Protein AF-A0A1J8RDJ1-F1 (afdb_monomer_lite)

Organism: NCBI:txid180088

Foldseek 3Di:
DDDPPPPDQPWDFPDWDDDVVCVVPNIWTKIWGADPPPRKIKIWIDGPDPVVNPPQQRIKIFIAHDPPVWKGWGKMWGPRCPDPVDDIDMDIDIDTDDDDDD

pLDDT: mean 73.64, std 16.72, range [37.12, 95.88]

Sequence (102 aa):
MPNNDAYQPRAVVLNDTDFKHGQAWNHHRYYGRVREWDGLVALVRIPLQSNLMTQGPAMWVFSGYVVGGQNFVGTWGSLGAHDPSIPTLESAFATTRREEGH

Secondary structure (DSSP, 8-state):
-----------EEEEEPPHHHHHHH--EEEEEEE-TTT--EEEEEEESSHHHHTSTTS-EEEEEEEETTTEEEEEEEES---STTSPPPEEEEEEEPPP---

Structure (mmCIF, N/CA/C/O backbone):
data_AF-A0A1J8RDJ1-F1
#
_entry.id   AF-A0A1J8RDJ1-F1
#
loop_
_atom_site.group_PDB
_atom_site.id
_atom_site.type_symbol
_atom_site.label_atom_id
_atom_site.label_alt_id
_atom_site.label_comp_id
_atom_site.label_asym_id
_atom_site.label_entity_id
_atom_site.label_seq_id
_atom_site.pdbx_PDB_ins_code
_atom_site.Cartn_x
_atom_site.Cartn_y
_atom_site.Cartn_z
_atom_site.occupancy
_atom_site.B_iso_or_equiv
_atom_site.auth_seq_id
_atom_site.auth_comp_id
_atom_site.auth_asym_id
_atom_site.auth_atom_id
_atom_site.pdbx_PDB_model_num
ATOM 1 N N . MET A 1 1 ? -26.337 6.703 -27.948 1.00 38.44 1 MET A N 1
ATOM 2 C CA . MET A 1 1 ? -24.945 6.305 -27.642 1.00 38.44 1 MET A CA 1
ATOM 3 C C . MET A 1 1 ? -24.761 6.488 -26.142 1.00 38.44 1 MET A C 1
ATOM 5 O O . MET A 1 1 ? -25.141 7.561 -25.686 1.00 38.44 1 MET A O 1
ATOM 9 N N . PRO A 1 2 ? -24.334 5.488 -25.351 1.00 40.91 2 PRO A N 1
ATOM 10 C CA . PRO A 1 2 ? -24.199 5.688 -23.913 1.00 40.91 2 PRO A CA 1
ATOM 11 C C . PRO A 1 2 ? -22.949 6.527 -23.617 1.00 40.91 2 PRO A C 1
ATOM 13 O O . PRO A 1 2 ? -21.919 6.383 -24.276 1.00 40.91 2 PRO A O 1
ATOM 16 N N . ASN A 1 3 ? -23.103 7.441 -22.662 1.00 40.41 3 ASN A N 1
ATOM 17 C CA . ASN A 1 3 ? -22.133 8.449 -22.258 1.00 40.41 3 ASN A CA 1
ATOM 18 C C . ASN A 1 3 ? -20.927 7.778 -21.585 1.00 40.41 3 ASN A C 1
ATOM 20 O O . ASN A 1 3 ? -21.096 6.993 -20.653 1.00 40.41 3 ASN A O 1
ATOM 24 N N . ASN A 1 4 ? -19.720 8.073 -22.064 1.00 44.91 4 ASN A N 1
ATOM 25 C CA . ASN A 1 4 ? -18.471 7.541 -21.522 1.00 44.91 4 ASN A CA 1
ATOM 26 C C . ASN A 1 4 ? -18.003 8.393 -20.332 1.00 44.91 4 ASN A C 1
ATOM 28 O O . ASN A 1 4 ? -16.891 8.921 -20.334 1.00 44.91 4 ASN A O 1
ATOM 32 N N . ASP A 1 5 ? -18.860 8.528 -19.319 1.00 44.28 5 ASP A N 1
ATOM 33 C CA . ASP A 1 5 ? -18.466 9.031 -18.003 1.00 44.28 5 ASP A CA 1
ATOM 34 C C . ASP A 1 5 ? -17.697 7.909 -17.300 1.00 44.28 5 ASP A C 1
ATOM 36 O O . ASP A 1 5 ? -18.175 7.252 -16.374 1.00 44.28 5 ASP A O 1
ATOM 40 N N . ALA A 1 6 ? -16.500 7.622 -17.817 1.00 44.78 6 ALA A N 1
ATOM 41 C CA . ALA A 1 6 ? -15.559 6.721 -17.189 1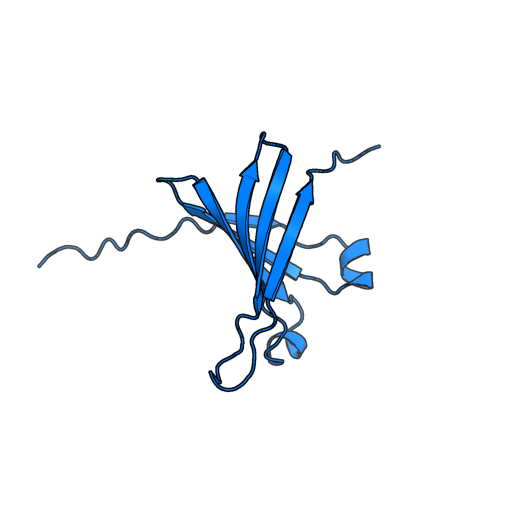.00 44.78 6 ALA A CA 1
ATOM 42 C C . ALA A 1 6 ? -15.292 7.260 -15.782 1.00 44.78 6 ALA A C 1
ATOM 44 O O . ALA A 1 6 ? -14.709 8.332 -15.614 1.00 44.78 6 ALA A O 1
ATOM 45 N N . TYR A 1 7 ? -15.768 6.524 -14.779 1.00 48.31 7 TYR A N 1
ATOM 46 C CA . TYR A 1 7 ? -15.500 6.762 -13.371 1.00 48.31 7 TYR A CA 1
ATOM 47 C C . TYR A 1 7 ? -13.987 6.925 -13.195 1.00 48.31 7 TYR A C 1
ATOM 49 O O . TYR A 1 7 ? -13.242 5.945 -13.228 1.00 48.31 7 TYR A O 1
ATOM 57 N N . GLN A 1 8 ? -13.521 8.170 -13.070 1.00 46.25 8 GLN A N 1
ATOM 58 C CA . GLN A 1 8 ? -12.117 8.458 -12.823 1.00 46.25 8 GLN A CA 1
ATOM 59 C C . GLN A 1 8 ? -11.796 7.908 -11.433 1.00 46.25 8 GLN A C 1
ATOM 61 O O . GLN A 1 8 ? -12.394 8.361 -10.450 1.00 46.25 8 GLN A O 1
ATOM 66 N N . PRO A 1 9 ? -10.887 6.927 -11.304 1.00 50.09 9 PRO A N 1
ATOM 67 C CA . PRO A 1 9 ? -10.384 6.536 -10.002 1.00 50.09 9 PRO A CA 1
ATOM 68 C C . PRO A 1 9 ? -9.864 7.794 -9.311 1.00 50.09 9 PRO A C 1
ATOM 70 O O . PRO A 1 9 ? -8.961 8.441 -9.837 1.00 50.09 9 PRO A O 1
ATOM 73 N N . ARG A 1 10 ? -10.426 8.168 -8.158 1.00 54.69 10 ARG A N 1
ATOM 74 C CA . ARG A 1 10 ? -9.874 9.249 -7.334 1.00 54.69 10 ARG A CA 1
ATOM 75 C C . ARG A 1 10 ? -8.504 8.802 -6.818 1.00 54.69 10 ARG A C 1
ATOM 77 O O . ARG A 1 10 ? -8.405 8.219 -5.742 1.00 54.69 10 ARG A O 1
ATOM 84 N N . ALA A 1 11 ? -7.466 8.990 -7.626 1.00 53.66 11 ALA A N 1
ATOM 85 C CA . ALA A 1 11 ? -6.089 8.810 -7.211 1.00 53.66 11 ALA A CA 1
ATOM 86 C C . ALA A 1 11 ? -5.779 9.914 -6.197 1.00 53.66 11 ALA A C 1
ATOM 88 O O . ALA A 1 11 ? -5.801 11.100 -6.523 1.00 53.66 11 ALA A O 1
ATOM 89 N N . VAL A 1 12 ? -5.548 9.520 -4.952 1.00 61.16 12 VAL A N 1
ATOM 90 C CA . VAL A 1 12 ? -5.102 10.414 -3.890 1.00 61.16 12 VAL A CA 1
ATOM 91 C C . VAL A 1 12 ? -3.578 10.437 -3.951 1.00 61.16 12 VAL A C 1
ATOM 93 O O . VAL A 1 12 ? -2.935 9.388 -3.904 1.00 61.16 12 VAL A O 1
ATOM 96 N N . VAL A 1 13 ? -2.981 11.621 -4.081 1.00 57.25 13 VAL A N 1
ATOM 97 C CA . VAL A 1 13 ? -1.539 11.782 -3.845 1.00 57.25 13 VAL A CA 1
ATOM 98 C C . VAL A 1 13 ? -1.343 11.707 -2.337 1.00 57.25 13 VAL A C 1
ATOM 100 O O . VAL A 1 13 ? -1.893 12.543 -1.625 1.00 57.25 13 VAL A O 1
ATOM 103 N N . LEU A 1 14 ? -0.636 10.682 -1.847 1.00 65.81 14 LEU A N 1
ATOM 104 C CA . LEU A 1 14 ? -0.532 10.465 -0.402 1.00 65.81 14 LEU A CA 1
ATOM 105 C C . LEU A 1 14 ? 0.580 11.285 0.249 1.00 65.81 14 LEU A C 1
ATOM 107 O O . LEU A 1 14 ? 0.331 11.780 1.339 1.00 65.81 14 LEU A O 1
ATOM 111 N N . ASN A 1 15 ? 1.767 11.393 -0.367 1.00 61.91 15 ASN A N 1
ATOM 112 C CA . ASN A 1 15 ? 2.868 12.300 0.010 1.00 61.91 15 ASN A CA 1
ATOM 113 C C . ASN A 1 15 ? 4.156 11.989 -0.780 1.00 61.91 15 ASN A C 1
ATOM 115 O O . ASN A 1 15 ? 4.276 10.938 -1.425 1.00 61.91 15 ASN A O 1
ATOM 119 N N . ASP A 1 16 ? 5.128 12.899 -0.672 1.00 72.31 16 ASP A N 1
ATOM 120 C CA . ASP A 1 16 ? 6.523 12.693 -1.069 1.00 72.31 16 ASP A CA 1
ATOM 121 C C . ASP A 1 16 ? 7.368 12.238 0.131 1.00 72.31 16 ASP A C 1
ATOM 123 O O . ASP A 1 16 ? 7.069 12.554 1.281 1.00 72.31 16 ASP A O 1
ATOM 127 N N . THR A 1 17 ? 8.437 11.487 -0.139 1.00 68.44 17 THR A N 1
ATOM 128 C CA . THR A 1 17 ? 9.418 11.103 0.892 1.00 68.44 17 THR A CA 1
ATOM 129 C C . THR A 1 17 ? 10.160 12.350 1.389 1.00 68.44 17 THR A C 1
ATOM 131 O O . THR A 1 17 ? 10.658 13.125 0.568 1.00 68.44 17 THR A O 1
ATOM 134 N N . ASP A 1 18 ? 10.274 12.537 2.708 1.00 70.62 18 ASP A N 1
ATOM 135 C CA . ASP A 1 18 ? 10.994 13.666 3.309 1.00 70.62 18 ASP A CA 1
ATOM 136 C C . ASP A 1 18 ? 12.497 13.637 2.988 1.00 70.62 18 ASP A C 1
ATOM 138 O O . ASP A 1 18 ? 13.064 12.635 2.547 1.00 70.62 18 ASP A O 1
ATOM 142 N N . PHE A 1 19 ? 13.172 14.758 3.237 1.00 67.56 19 PHE A N 1
ATOM 143 C CA . PHE A 1 19 ? 14.559 14.953 2.825 1.00 67.56 19 PHE A CA 1
ATOM 144 C C . PHE A 1 19 ? 15.555 13.969 3.456 1.00 67.56 19 PHE A C 1
ATOM 146 O O . PHE A 1 19 ? 16.512 13.563 2.797 1.00 67.56 19 PHE A O 1
ATOM 153 N N . LYS A 1 20 ? 15.355 13.559 4.716 1.00 68.06 20 LYS A N 1
ATOM 154 C CA . LYS A 1 20 ? 16.294 12.652 5.393 1.00 68.06 20 LYS A CA 1
ATOM 155 C C . LYS A 1 20 ? 16.149 11.230 4.864 1.00 68.06 20 LYS A C 1
ATOM 157 O O . LYS A 1 20 ? 17.148 10.604 4.513 1.00 68.06 20 LYS A O 1
ATOM 162 N N . HIS A 1 21 ? 14.920 10.734 4.748 1.00 69.38 21 HIS A N 1
ATOM 163 C CA . HIS A 1 21 ? 14.684 9.386 4.232 1.00 69.38 21 HIS A CA 1
ATOM 164 C C . HIS A 1 21 ? 14.911 9.297 2.718 1.00 69.38 21 HIS A C 1
ATOM 166 O O . HIS A 1 21 ? 15.408 8.280 2.235 1.00 69.38 21 HIS A O 1
ATOM 172 N N . GLY A 1 22 ? 14.642 10.375 1.978 1.00 62.56 22 GLY A N 1
ATOM 173 C CA . GLY A 1 22 ? 14.919 10.472 0.548 1.00 62.56 22 GLY A CA 1
ATOM 174 C C . GLY A 1 22 ? 16.409 10.410 0.209 1.00 62.56 22 GLY A C 1
ATOM 175 O O . GLY A 1 22 ? 16.773 9.829 -0.809 1.00 62.56 22 GLY A O 1
ATOM 176 N N . GLN A 1 23 ? 17.285 10.912 1.084 1.00 69.94 23 GLN A N 1
ATOM 177 C CA . GLN A 1 23 ? 18.734 10.765 0.911 1.00 69.94 23 GLN A CA 1
ATOM 178 C C . GLN A 1 23 ? 19.238 9.342 1.176 1.00 69.94 23 GLN A C 1
ATOM 180 O O . GLN A 1 23 ? 20.175 8.900 0.518 1.00 69.94 23 GLN A O 1
ATOM 185 N N . ALA A 1 24 ? 18.632 8.618 2.118 1.00 68.00 24 ALA A N 1
ATOM 186 C CA . ALA A 1 24 ? 19.045 7.253 2.441 1.00 68.00 24 ALA A CA 1
ATOM 187 C C . ALA A 1 24 ? 18.491 6.210 1.456 1.00 68.00 24 ALA A C 1
ATOM 189 O O . ALA A 1 24 ? 19.151 5.209 1.186 1.00 68.00 24 ALA A O 1
ATOM 190 N N . TRP A 1 25 ? 17.288 6.437 0.916 1.00 69.69 25 TRP A N 1
ATOM 191 C CA . TRP A 1 25 ? 16.541 5.418 0.167 1.00 69.69 25 TRP A CA 1
ATOM 192 C C . TRP A 1 25 ? 16.044 5.869 -1.204 1.00 69.69 25 TRP A C 1
ATOM 194 O O . TRP A 1 25 ? 15.289 5.136 -1.834 1.00 69.69 25 TRP A O 1
ATOM 204 N N . ASN A 1 26 ? 16.499 7.019 -1.700 1.00 72.12 26 ASN A N 1
ATOM 205 C CA . ASN A 1 26 ? 15.950 7.756 -2.840 1.00 72.12 26 ASN A CA 1
ATOM 206 C C . ASN A 1 26 ? 14.586 8.396 -2.559 1.00 72.12 26 ASN A C 1
ATOM 208 O O . ASN A 1 26 ? 13.751 7.901 -1.796 1.00 72.12 26 ASN A O 1
ATOM 212 N N . HIS A 1 27 ? 14.348 9.513 -3.239 1.00 75.94 27 HIS A N 1
ATOM 213 C CA . HIS A 1 27 ? 13.083 10.223 -3.180 1.00 75.94 27 HIS A CA 1
ATOM 214 C C . HIS A 1 27 ? 12.018 9.498 -3.998 1.00 75.94 27 HIS A C 1
ATOM 216 O O . HIS A 1 27 ? 12.181 9.257 -5.198 1.00 75.94 27 HIS A O 1
ATOM 222 N N . HIS A 1 28 ? 10.902 9.198 -3.343 1.00 77.25 28 HIS A N 1
ATOM 223 C CA . HIS A 1 28 ? 9.752 8.567 -3.964 1.00 77.25 28 HIS A CA 1
ATOM 224 C C . HIS A 1 28 ? 8.489 9.379 -3.728 1.00 77.25 28 HIS A C 1
ATOM 226 O O . HIS A 1 28 ? 8.323 10.001 -2.674 1.00 77.25 28 HIS A O 1
ATOM 232 N N . ARG A 1 29 ? 7.587 9.294 -4.702 1.00 80.38 29 ARG A N 1
ATOM 233 C CA . ARG A 1 29 ? 6.210 9.760 -4.608 1.00 80.38 29 ARG A CA 1
ATOM 234 C C . ARG A 1 29 ? 5.275 8.565 -4.551 1.00 80.38 29 ARG A C 1
ATOM 236 O O . ARG A 1 29 ? 5.466 7.592 -5.284 1.00 80.38 29 ARG A O 1
ATOM 243 N N . TYR A 1 30 ? 4.260 8.661 -3.700 1.00 82.94 30 TYR A N 1
ATOM 244 C CA . TYR A 1 30 ? 3.251 7.621 -3.550 1.00 82.94 30 TYR A CA 1
ATOM 245 C C . TYR A 1 30 ? 1.891 8.094 -4.062 1.00 82.94 30 TYR A C 1
ATOM 247 O O . TYR A 1 30 ? 1.366 9.124 -3.632 1.00 82.94 30 TYR A O 1
ATOM 255 N N . TYR A 1 31 ? 1.302 7.302 -4.955 1.00 84.75 31 TYR A N 1
ATOM 256 C CA . TYR A 1 31 ? -0.064 7.482 -5.441 1.00 84.75 31 TYR A CA 1
ATOM 257 C C . TYR A 1 31 ? -0.932 6.358 -4.908 1.00 84.75 31 TYR A C 1
ATOM 259 O O . TYR A 1 31 ? -0.551 5.197 -5.021 1.00 84.75 31 TYR A O 1
ATOM 267 N N . GLY A 1 32 ? -2.089 6.683 -4.343 1.00 86.62 32 GLY A N 1
ATOM 268 C CA . GLY A 1 32 ? -2.963 5.692 -3.736 1.00 86.62 32 GLY A CA 1
ATOM 269 C C . GLY A 1 32 ? -4.403 5.753 -4.202 1.00 86.62 32 GLY A C 1
ATOM 270 O O . GLY A 1 32 ? -4.900 6.790 -4.637 1.00 86.62 32 GLY A O 1
ATOM 271 N N . ARG A 1 33 ? -5.102 4.632 -4.053 1.00 87.56 33 ARG A N 1
ATOM 272 C CA . ARG A 1 33 ? -6.557 4.552 -4.166 1.00 87.56 33 ARG A CA 1
ATOM 273 C C . ARG A 1 33 ? -7.103 3.631 -3.087 1.00 87.56 33 ARG A C 1
ATOM 275 O O . ARG A 1 33 ? -6.520 2.586 -2.810 1.00 87.56 33 ARG A O 1
ATOM 282 N N . VAL A 1 34 ? -8.261 4.001 -2.549 1.00 90.44 34 VAL A N 1
ATOM 283 C CA . VAL A 1 34 ? -9.100 3.117 -1.737 1.00 90.44 34 VAL A CA 1
ATOM 284 C C . VAL A 1 34 ? -10.269 2.637 -2.591 1.00 90.44 34 VAL A C 1
ATOM 286 O O . VAL A 1 34 ? -10.921 3.426 -3.281 1.00 90.44 34 VAL A O 1
ATOM 289 N N . ARG A 1 35 ? -10.510 1.330 -2.592 1.00 89.44 35 ARG A N 1
ATOM 290 C CA . ARG A 1 35 ? -11.646 0.705 -3.261 1.00 89.44 35 ARG A CA 1
ATOM 291 C C . ARG A 1 35 ? -12.877 0.825 -2.368 1.00 89.44 35 ARG A C 1
ATOM 293 O O . ARG A 1 35 ? -12.873 0.337 -1.248 1.00 89.44 35 ARG A O 1
ATOM 300 N N . GLU A 1 36 ? -13.922 1.479 -2.862 1.00 89.50 36 GLU A N 1
ATOM 301 C CA . GLU A 1 36 ? -15.062 1.891 -2.027 1.00 89.50 36 GLU A CA 1
ATOM 302 C C . GLU A 1 36 ? -15.863 0.724 -1.433 1.00 89.50 36 GLU A C 1
ATOM 304 O O . GLU A 1 36 ? -16.420 0.864 -0.351 1.00 89.50 36 GLU A O 1
ATOM 309 N N . TRP A 1 37 ? -15.923 -0.422 -2.117 1.00 88.75 37 TRP A N 1
ATOM 310 C CA . TRP A 1 37 ? -16.834 -1.507 -1.739 1.00 88.75 37 TRP A CA 1
ATOM 311 C C . TRP A 1 37 ? -16.290 -2.461 -0.667 1.00 88.75 37 TRP A C 1
ATOM 313 O O . TRP A 1 37 ? -17.082 -3.121 -0.001 1.00 88.75 37 TRP A O 1
ATOM 323 N N . ASP A 1 38 ? -14.973 -2.537 -0.473 1.00 91.88 38 ASP A N 1
ATOM 324 C CA . ASP A 1 38 ? -14.355 -3.363 0.579 1.00 91.88 38 ASP A CA 1
ATOM 325 C C . ASP A 1 38 ? -13.164 -2.714 1.290 1.00 91.88 38 ASP A C 1
ATOM 327 O O . ASP A 1 38 ? -12.569 -3.324 2.174 1.00 91.88 38 ASP A O 1
ATOM 331 N N . GLY A 1 39 ? -12.785 -1.494 0.914 1.00 89.69 39 GLY A N 1
ATOM 332 C CA . GLY A 1 39 ? -11.683 -0.780 1.546 1.00 89.69 39 GLY A CA 1
ATOM 333 C C . GLY A 1 39 ? -10.289 -1.262 1.145 1.00 89.69 39 GLY A C 1
ATOM 334 O O . GLY A 1 39 ? -9.329 -0.888 1.818 1.00 89.69 39 GLY A O 1
ATOM 335 N N . LEU A 1 40 ? -10.135 -2.052 0.070 1.00 92.69 40 LEU A N 1
ATOM 336 C CA . LEU A 1 40 ? -8.805 -2.412 -0.433 1.00 92.69 40 LEU A CA 1
ATOM 337 C C . LEU A 1 40 ? -8.021 -1.144 -0.797 1.00 92.69 40 LEU A C 1
ATOM 339 O O . LEU A 1 40 ? -8.475 -0.325 -1.599 1.00 92.69 40 LEU A O 1
ATOM 343 N N . VAL A 1 41 ? -6.823 -1.008 -0.241 1.00 92.38 41 VAL A N 1
ATOM 344 C CA . VAL A 1 41 ? -5.895 0.086 -0.522 1.00 92.38 41 VAL A CA 1
ATOM 345 C C . VAL A 1 41 ? -4.835 -0.406 -1.496 1.00 92.38 41 VAL A C 1
ATOM 347 O O . VAL A 1 41 ? -4.195 -1.428 -1.257 1.00 92.38 41 VAL A O 1
ATOM 350 N N . ALA A 1 42 ? -4.624 0.343 -2.575 1.00 90.44 42 ALA A N 1
ATOM 351 C CA . ALA A 1 42 ? -3.507 0.152 -3.492 1.00 90.44 42 ALA A CA 1
ATOM 352 C C . ALA A 1 42 ? -2.641 1.414 -3.501 1.00 90.44 42 ALA A C 1
ATOM 354 O O . ALA A 1 42 ? -3.170 2.503 -3.720 1.00 90.44 42 ALA A O 1
ATOM 355 N N . LEU A 1 43 ? -1.334 1.268 -3.280 1.00 89.12 43 LEU A N 1
ATOM 356 C CA . LEU A 1 43 ? -0.336 2.334 -3.356 1.00 89.12 43 LEU A CA 1
ATOM 357 C C . LEU A 1 43 ? 0.713 1.991 -4.410 1.00 89.12 43 LEU A C 1
ATOM 359 O O . LEU A 1 43 ? 1.272 0.900 -4.397 1.00 89.12 43 LEU A O 1
ATOM 363 N N . VAL A 1 44 ? 1.028 2.942 -5.278 1.00 86.56 44 VAL A N 1
ATOM 364 C CA . VAL A 1 44 ? 2.133 2.864 -6.230 1.00 86.56 44 VAL A CA 1
ATOM 365 C C . VAL A 1 44 ? 3.255 3.760 -5.733 1.00 86.56 44 VAL A C 1
ATOM 367 O O . VAL A 1 44 ? 3.040 4.953 -5.514 1.00 86.56 44 VAL A O 1
ATOM 370 N N . ARG A 1 45 ? 4.455 3.199 -5.591 1.00 84.25 45 ARG A N 1
ATOM 371 C CA . ARG A 1 45 ? 5.690 3.946 -5.344 1.00 84.25 45 ARG A CA 1
ATOM 372 C C . ARG A 1 45 ? 6.363 4.253 -6.674 1.00 84.25 45 ARG A C 1
ATOM 374 O O . ARG A 1 45 ? 6.723 3.329 -7.399 1.00 84.25 45 ARG A O 1
ATOM 381 N N . ILE A 1 46 ? 6.570 5.535 -6.960 1.00 78.88 46 ILE A N 1
ATOM 382 C CA . ILE A 1 46 ? 7.245 6.009 -8.172 1.00 78.88 46 ILE A CA 1
ATOM 383 C C . ILE A 1 46 ? 8.520 6.759 -7.762 1.00 78.88 46 ILE A C 1
ATOM 385 O O . ILE A 1 46 ? 8.451 7.632 -6.891 1.00 78.88 46 ILE A O 1
ATOM 389 N N . PRO A 1 47 ? 9.692 6.437 -8.336 1.00 74.69 47 PRO A N 1
ATOM 390 C CA . PRO A 1 47 ? 10.913 7.195 -8.082 1.00 74.69 47 PRO A CA 1
ATOM 391 C C . PRO A 1 47 ? 10.799 8.602 -8.681 1.00 74.69 47 PRO A C 1
ATOM 393 O O . PRO A 1 47 ? 10.327 8.772 -9.802 1.00 74.69 47 PRO A O 1
ATOM 396 N N . LEU A 1 48 ? 11.260 9.617 -7.948 1.00 73.88 48 LEU A N 1
ATOM 397 C CA . LEU 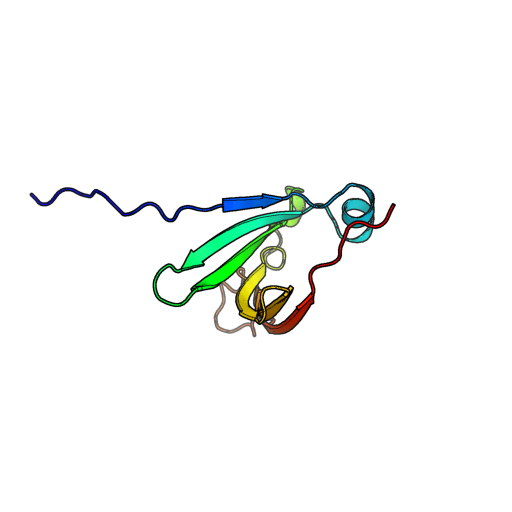A 1 48 ? 11.267 11.007 -8.426 1.00 73.88 48 LEU A CA 1
ATOM 398 C C . LEU A 1 48 ? 12.468 11.325 -9.336 1.00 73.88 48 LEU A C 1
ATOM 400 O O . LEU A 1 48 ? 12.481 12.359 -9.999 1.00 73.88 48 LEU A O 1
ATOM 404 N N . GLN A 1 49 ? 13.470 10.445 -9.391 1.00 69.12 49 GLN A N 1
ATOM 405 C CA . GLN A 1 49 ? 14.642 10.593 -10.254 1.00 69.12 49 GLN A CA 1
ATOM 406 C C . GLN A 1 49 ? 14.446 9.828 -11.574 1.00 69.12 49 GLN A C 1
ATOM 408 O O . GLN A 1 49 ? 14.177 8.626 -11.590 1.00 69.12 49 GLN A O 1
ATOM 413 N N . SER A 1 50 ? 14.599 10.533 -12.697 1.00 59.00 50 SER A N 1
ATOM 414 C CA . SER A 1 50 ? 14.311 10.038 -14.054 1.00 59.00 50 SER A CA 1
ATOM 415 C C . SER A 1 50 ? 15.218 8.890 -14.517 1.00 59.00 50 SER A C 1
ATOM 417 O O . SER A 1 50 ? 14.788 8.044 -15.302 1.00 59.00 50 SER A O 1
ATOM 419 N N . ASN A 1 51 ? 16.446 8.805 -14.003 1.00 61.16 51 ASN A N 1
ATOM 420 C CA . ASN A 1 51 ? 17.373 7.699 -14.271 1.00 61.16 51 ASN A CA 1
ATOM 421 C C . ASN A 1 51 ? 16.932 6.369 -13.630 1.00 61.16 51 ASN A C 1
ATOM 423 O O . ASN A 1 51 ? 17.348 5.309 -14.088 1.00 61.16 51 ASN A O 1
ATOM 427 N N . LEU A 1 52 ? 16.084 6.413 -12.598 1.00 58.00 52 LEU A N 1
ATOM 428 C CA . LEU A 1 52 ? 15.520 5.228 -11.950 1.00 58.00 52 LEU A CA 1
ATOM 429 C C . LEU A 1 52 ? 14.191 4.804 -12.585 1.00 58.00 52 LEU A C 1
ATOM 431 O O . LEU A 1 52 ? 13.813 3.645 -12.476 1.00 58.00 52 LEU A O 1
ATOM 435 N N . MET A 1 53 ? 13.499 5.704 -13.294 1.00 53.41 53 MET A N 1
ATOM 436 C CA . MET A 1 53 ? 12.252 5.382 -14.005 1.00 53.41 53 MET A CA 1
ATOM 437 C C . MET A 1 53 ? 12.447 4.422 -15.187 1.00 53.41 53 MET A C 1
ATOM 439 O O . MET A 1 53 ? 11.517 3.716 -15.562 1.00 53.41 53 MET A O 1
ATOM 443 N N . THR A 1 54 ? 13.638 4.407 -15.788 1.00 52.03 54 THR A N 1
ATOM 444 C CA . THR A 1 54 ? 13.988 3.544 -16.930 1.00 52.03 54 THR A CA 1
ATOM 445 C C . THR A 1 54 ? 14.570 2.196 -16.508 1.00 52.03 54 THR A C 1
ATOM 447 O O . THR A 1 54 ? 14.747 1.319 -17.351 1.00 52.03 54 THR A O 1
ATOM 450 N N . GLN A 1 55 ? 14.828 1.993 -15.213 1.00 54.25 55 GLN A N 1
ATOM 451 C CA . GLN A 1 55 ? 15.222 0.694 -14.684 1.00 54.25 55 GLN A CA 1
ATOM 452 C C . GLN A 1 55 ? 13.975 -0.007 -14.139 1.00 54.25 55 GLN A C 1
ATOM 454 O O . GLN A 1 55 ? 13.400 0.386 -13.125 1.00 54.25 55 GLN A O 1
ATOM 459 N N . GLY A 1 56 ? 13.559 -1.056 -14.852 1.00 51.31 56 GLY A N 1
ATOM 460 C CA . GLY A 1 56 ? 12.365 -1.875 -14.619 1.00 51.31 56 GLY A CA 1
ATOM 461 C C . GLY A 1 56 ? 12.082 -2.435 -13.207 1.00 51.31 56 GLY A C 1
ATOM 462 O O . GLY A 1 56 ? 11.001 -2.989 -13.045 1.00 51.31 56 GLY A O 1
ATOM 463 N N . PRO A 1 57 ? 12.919 -2.299 -12.155 1.00 54.00 57 PRO A N 1
ATOM 464 C CA . PRO A 1 57 ? 12.511 -2.644 -10.787 1.00 54.00 57 PRO A CA 1
ATOM 465 C C . PRO A 1 57 ? 11.999 -1.473 -9.927 1.00 54.00 57 PRO A C 1
ATOM 467 O O . PRO A 1 57 ? 11.670 -1.689 -8.768 1.00 54.00 57 PRO A O 1
ATOM 470 N N . ALA A 1 58 ? 11.963 -0.224 -10.404 1.00 59.03 58 ALA A N 1
ATOM 471 C CA . ALA A 1 58 ? 11.778 0.914 -9.489 1.00 59.03 58 ALA A CA 1
ATOM 472 C C . ALA A 1 58 ? 10.319 1.245 -9.115 1.00 59.03 58 ALA A C 1
ATOM 474 O O . ALA A 1 58 ? 10.089 2.026 -8.187 1.00 59.03 58 ALA A O 1
ATOM 475 N N . MET A 1 59 ? 9.340 0.661 -9.812 1.00 71.56 59 MET A N 1
ATOM 476 C CA . MET A 1 59 ? 7.918 0.845 -9.522 1.00 71.56 59 MET A CA 1
ATOM 477 C C . MET A 1 59 ? 7.385 -0.340 -8.723 1.00 71.56 59 MET A C 1
ATOM 479 O O . MET A 1 59 ? 7.384 -1.473 -9.205 1.00 71.56 59 MET A O 1
ATOM 483 N N . TRP A 1 60 ? 6.902 -0.059 -7.518 1.00 82.75 60 TRP A N 1
ATOM 484 C CA . TRP A 1 60 ? 6.346 -1.062 -6.611 1.00 82.75 60 TRP A CA 1
ATOM 485 C C . TRP A 1 60 ? 4.876 -0.769 -6.361 1.00 82.75 60 TRP A C 1
ATOM 487 O O . TRP A 1 60 ? 4.510 0.388 -6.136 1.00 82.75 60 TRP A O 1
ATOM 497 N N . VAL A 1 61 ? 4.049 -1.811 -6.358 1.00 87.69 61 VAL A N 1
ATOM 498 C CA . VAL A 1 61 ? 2.669 -1.734 -5.869 1.00 87.69 61 VAL A CA 1
ATOM 499 C C . VAL A 1 61 ? 2.600 -2.372 -4.505 1.00 87.69 61 VAL A C 1
ATOM 501 O O . VAL A 1 61 ? 3.102 -3.472 -4.321 1.00 87.69 61 VAL A O 1
ATOM 504 N N . PHE A 1 62 ? 1.940 -1.692 -3.580 1.00 91.00 62 PHE A N 1
ATOM 505 C CA . PHE A 1 62 ? 1.547 -2.200 -2.277 1.00 91.00 62 PHE A CA 1
ATOM 506 C C . PHE A 1 62 ? 0.030 -2.318 -2.280 1.00 91.00 62 PHE A C 1
ATOM 508 O O . PHE A 1 62 ? -0.663 -1.333 -2.532 1.00 91.00 62 PHE A O 1
ATOM 515 N N . SER A 1 63 ? -0.493 -3.506 -2.007 1.00 93.00 63 SER A N 1
ATOM 516 C CA . SER A 1 63 ? -1.929 -3.760 -1.949 1.00 93.00 63 SER A CA 1
ATOM 517 C C . SER A 1 63 ? -2.292 -4.418 -0.630 1.00 93.00 63 SER A C 1
ATOM 519 O O . SER A 1 63 ? -1.591 -5.325 -0.188 1.00 93.00 63 SER A O 1
ATOM 521 N N . GLY A 1 64 ? -3.353 -3.955 0.022 1.00 94.44 64 GLY A N 1
ATOM 522 C CA . GLY A 1 64 ? -3.709 -4.455 1.343 1.00 94.44 64 GLY A CA 1
ATOM 523 C C . GLY A 1 64 ? -4.816 -3.668 2.023 1.00 94.44 64 GLY A C 1
ATOM 524 O O . GLY A 1 64 ? -5.506 -2.867 1.396 1.00 94.44 64 GLY A O 1
ATOM 525 N N . TYR A 1 65 ? -4.959 -3.868 3.327 1.00 94.69 65 TYR A N 1
ATOM 526 C CA . TYR A 1 65 ? -6.019 -3.264 4.130 1.00 94.69 65 TYR A CA 1
ATOM 527 C C . TYR A 1 65 ? -5.445 -2.517 5.330 1.00 94.69 65 TYR A C 1
ATOM 529 O O . TYR A 1 65 ? -4.408 -2.895 5.884 1.00 94.69 65 TYR A O 1
ATOM 537 N N . VAL A 1 66 ? -6.144 -1.461 5.749 1.00 93.50 66 VAL A N 1
ATOM 538 C CA . VAL A 1 66 ? -5.878 -0.800 7.029 1.00 93.50 66 VAL A CA 1
ATOM 539 C C . VAL A 1 66 ? -6.675 -1.510 8.118 1.00 93.50 66 VAL A C 1
ATOM 541 O O . VAL A 1 66 ? -7.899 -1.431 8.166 1.00 93.50 66 VAL A O 1
ATOM 544 N N . VAL A 1 67 ? -5.973 -2.200 9.009 1.00 93.12 67 VAL A N 1
ATOM 545 C CA . VAL A 1 67 ? -6.539 -2.968 10.117 1.00 93.12 67 VAL A CA 1
ATOM 546 C C . VAL A 1 67 ? -6.447 -2.148 11.404 1.00 93.12 67 VAL A C 1
ATOM 548 O O . VAL A 1 67 ? -5.392 -1.608 11.749 1.00 93.12 67 VAL A O 1
ATOM 551 N N . GLY A 1 68 ? -7.575 -2.025 12.111 1.00 89.94 68 GLY A N 1
ATOM 552 C CA . GLY A 1 68 ? -7.660 -1.290 13.379 1.00 89.94 68 GLY A CA 1
ATOM 553 C C . GLY A 1 68 ? -7.378 0.213 13.264 1.00 89.94 68 GLY A C 1
ATOM 554 O O . GLY A 1 68 ? -7.052 0.845 14.262 1.00 89.94 68 GLY A O 1
ATOM 555 N N . GLY A 1 69 ? -7.434 0.783 12.054 1.00 87.12 69 GLY A N 1
ATOM 556 C CA . GLY A 1 69 ? -7.140 2.200 11.800 1.00 87.12 69 GLY A CA 1
ATOM 557 C C . GLY A 1 69 ? -5.671 2.606 11.979 1.00 87.12 69 GLY A C 1
ATOM 558 O O . GLY A 1 69 ? -5.370 3.793 11.903 1.00 87.12 69 GLY A O 1
ATOM 559 N N . GLN A 1 70 ? -4.765 1.650 12.224 1.00 88.62 70 GLN A N 1
ATOM 560 C CA . GLN A 1 70 ? -3.356 1.918 12.552 1.00 88.62 70 GLN A CA 1
ATOM 561 C C . GLN A 1 70 ? -2.373 1.152 11.671 1.00 88.62 70 GLN A C 1
ATOM 563 O O . GLN A 1 70 ? -1.301 1.668 11.363 1.00 88.62 70 GLN A O 1
ATOM 568 N N . ASN A 1 71 ? -2.716 -0.075 11.274 1.00 92.06 71 ASN A N 1
ATOM 569 C CA . ASN A 1 71 ? -1.780 -0.967 10.602 1.00 92.06 71 ASN A CA 1
ATOM 570 C C . ASN A 1 71 ? -2.181 -1.147 9.148 1.00 92.06 71 ASN A C 1
ATOM 572 O O . ASN A 1 71 ? -3.288 -1.596 8.877 1.00 92.06 71 ASN A O 1
ATOM 576 N N . PHE A 1 72 ? -1.286 -0.839 8.220 1.00 93.25 72 PHE A N 1
ATOM 577 C CA . PHE A 1 72 ? -1.466 -1.168 6.814 1.00 93.25 72 PHE A CA 1
ATOM 578 C C . PHE A 1 72 ? -0.719 -2.471 6.524 1.00 93.25 72 PHE A C 1
ATOM 580 O O . PHE A 1 72 ? 0.500 -2.544 6.687 1.00 93.25 72 PHE A O 1
ATOM 587 N N . VAL A 1 73 ? -1.463 -3.514 6.160 1.00 95.88 73 VAL A N 1
ATOM 588 C CA . VAL A 1 73 ? -0.947 -4.880 5.995 1.00 95.88 73 VAL A CA 1
ATOM 589 C C . VAL A 1 73 ? -1.366 -5.411 4.636 1.00 95.88 73 VAL A C 1
ATOM 591 O O . VAL A 1 73 ? -2.510 -5.213 4.220 1.00 95.88 73 VAL A O 1
ATOM 594 N N . GLY A 1 74 ? -0.461 -6.106 3.956 1.00 95.44 74 GLY A N 1
ATOM 595 C CA . GLY A 1 74 ? -0.761 -6.683 2.657 1.00 95.44 74 GLY A CA 1
ATOM 596 C C . GLY A 1 74 ? 0.454 -7.259 1.953 1.00 95.44 74 GLY A C 1
ATOM 597 O O . GLY A 1 74 ? 1.368 -7.782 2.589 1.00 95.44 74 GLY A O 1
ATOM 598 N N . THR A 1 75 ? 0.447 -7.163 0.630 1.00 94.25 75 THR A N 1
ATOM 599 C CA . THR A 1 75 ? 1.500 -7.662 -0.252 1.00 94.25 75 THR A CA 1
ATOM 600 C C . THR A 1 75 ? 2.051 -6.545 -1.119 1.00 94.25 75 THR A C 1
ATOM 602 O O . THR A 1 75 ? 1.346 -5.592 -1.463 1.00 94.25 75 THR A O 1
ATOM 605 N N . TRP A 1 76 ? 3.325 -6.651 -1.471 1.00 91.44 76 TRP A N 1
ATOM 606 C CA . TRP A 1 76 ? 3.945 -5.785 -2.460 1.00 91.44 76 TRP A CA 1
ATOM 607 C C . TRP A 1 76 ? 4.554 -6.590 -3.596 1.00 91.44 76 TRP A C 1
ATOM 609 O O . TRP A 1 76 ? 4.923 -7.745 -3.397 1.00 91.44 76 TRP A O 1
ATOM 619 N N . GLY A 1 77 ? 4.670 -5.963 -4.766 1.00 87.06 77 GLY A N 1
ATOM 620 C CA . GLY A 1 77 ? 5.299 -6.554 -5.945 1.00 87.06 77 GLY A CA 1
ATOM 621 C C . GLY A 1 77 ? 5.856 -5.512 -6.918 1.00 87.06 77 GLY A C 1
ATOM 622 O O . GLY A 1 77 ? 5.442 -4.346 -6.884 1.00 87.06 77 GLY A O 1
ATOM 623 N N . SER A 1 78 ? 6.811 -5.902 -7.771 1.00 81.06 78 SER A N 1
ATOM 624 C CA . SER A 1 78 ? 7.330 -5.037 -8.846 1.00 81.06 78 SER A CA 1
ATOM 625 C C . SER A 1 78 ? 6.344 -4.916 -10.011 1.00 81.06 78 SER A C 1
ATOM 627 O O . SER A 1 78 ? 5.765 -5.899 -10.463 1.00 81.06 78 SER A O 1
ATOM 629 N N . LEU A 1 79 ? 6.201 -3.705 -10.558 1.00 70.75 79 LEU A N 1
ATOM 630 C CA . LEU A 1 79 ? 5.354 -3.418 -11.726 1.00 70.75 79 LEU A CA 1
ATOM 631 C C . LEU A 1 79 ? 6.051 -3.599 -13.087 1.00 70.75 79 LEU A C 1
ATOM 633 O O . LEU A 1 79 ? 5.427 -3.371 -14.118 1.00 70.75 79 LEU A O 1
ATOM 637 N N . GLY A 1 80 ? 7.332 -3.972 -13.115 1.00 59.78 80 GLY A N 1
ATOM 638 C CA . GLY A 1 80 ? 8.141 -3.969 -14.341 1.00 59.78 80 GLY A CA 1
ATOM 639 C C . GLY A 1 80 ? 8.529 -5.334 -14.90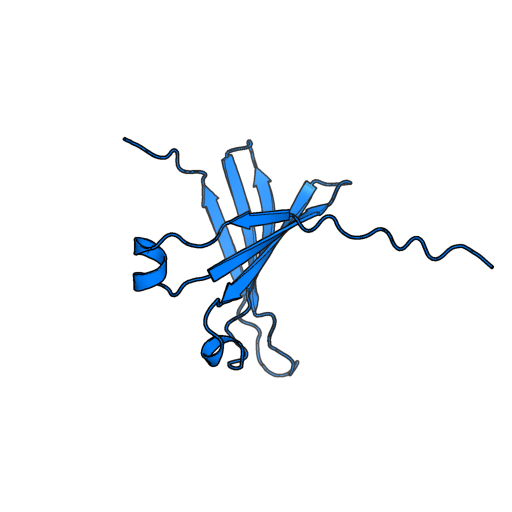3 1.00 59.78 80 GLY A C 1
ATOM 640 O O . GLY A 1 80 ? 9.379 -5.392 -15.791 1.00 59.78 80 GLY A O 1
ATOM 641 N N . ALA A 1 81 ? 7.918 -6.429 -14.443 1.00 54.66 81 ALA A N 1
ATOM 642 C CA . ALA A 1 81 ? 8.051 -7.717 -15.121 1.00 54.66 81 ALA A CA 1
ATOM 643 C C . ALA A 1 81 ? 7.175 -7.716 -16.389 1.00 54.66 81 ALA A C 1
ATOM 645 O O . ALA A 1 81 ? 6.098 -8.300 -16.434 1.00 54.66 81 ALA A O 1
ATOM 646 N N . HIS A 1 82 ? 7.623 -7.010 -17.432 1.00 54.75 82 HIS A N 1
ATOM 647 C CA . HIS A 1 82 ? 7.040 -7.124 -18.775 1.00 54.75 82 HIS A CA 1
ATOM 648 C C . HIS A 1 82 ? 7.290 -8.506 -19.399 1.00 54.75 82 HIS A C 1
ATOM 650 O O . HIS A 1 82 ? 6.679 -8.843 -20.411 1.00 54.75 82 HIS A O 1
ATOM 656 N N . ASP A 1 83 ? 8.170 -9.298 -18.785 1.00 60.16 83 ASP A N 1
ATOM 657 C CA . ASP A 1 83 ? 8.479 -10.666 -19.163 1.00 60.16 83 ASP A CA 1
ATOM 658 C C . ASP A 1 83 ? 7.886 -11.649 -18.132 1.00 60.16 83 ASP A C 1
ATOM 660 O O . ASP A 1 83 ? 8.383 -11.723 -17.005 1.00 60.16 83 ASP A O 1
ATOM 664 N N . PRO A 1 84 ? 6.849 -12.426 -18.499 1.00 61.62 84 PRO A N 1
ATOM 665 C CA . PRO A 1 84 ? 6.251 -13.453 -17.644 1.00 61.62 84 PRO A CA 1
ATOM 666 C C . PRO A 1 84 ? 7.210 -14.585 -17.247 1.00 61.62 84 PRO A C 1
ATOM 668 O O . PRO A 1 84 ? 6.874 -15.383 -16.375 1.00 61.62 84 PRO A O 1
ATOM 671 N N . SER A 1 85 ? 8.368 -14.705 -17.907 1.00 65.50 85 SER A N 1
ATOM 672 C CA . SER A 1 85 ? 9.376 -15.726 -17.605 1.00 65.50 85 SER A CA 1
ATOM 673 C C . SER A 1 85 ? 10.320 -15.334 -16.464 1.00 65.50 85 SER A C 1
ATOM 675 O O . SER A 1 85 ? 11.034 -16.191 -15.940 1.00 65.50 85 SER A O 1
ATOM 677 N N . ILE A 1 86 ? 10.307 -14.064 -16.043 1.00 61.22 86 ILE A N 1
ATOM 678 C CA . ILE A 1 86 ? 11.115 -13.573 -14.928 1.00 61.22 86 ILE A CA 1
ATOM 679 C C . ILE A 1 86 ? 10.246 -13.560 -13.666 1.00 61.22 86 ILE A C 1
ATOM 681 O O . ILE A 1 86 ? 9.213 -12.888 -13.655 1.00 61.22 86 ILE A O 1
ATOM 685 N N . PRO A 1 87 ? 10.648 -14.254 -12.583 1.00 58.03 87 PRO A N 1
ATOM 686 C CA . PRO A 1 87 ? 9.928 -14.193 -11.321 1.00 58.03 87 PRO A CA 1
ATOM 687 C C . PRO A 1 87 ? 9.830 -12.747 -10.827 1.00 58.03 87 PRO A C 1
ATOM 689 O O . PRO A 1 87 ? 10.843 -12.087 -10.580 1.00 58.03 87 PRO A O 1
ATOM 692 N N . THR A 1 88 ? 8.603 -12.256 -10.683 1.00 71.75 88 THR A N 1
ATOM 693 C CA . THR A 1 88 ? 8.327 -10.968 -10.046 1.00 71.75 88 THR A CA 1
ATOM 694 C C . THR A 1 88 ? 8.765 -11.038 -8.588 1.00 71.75 88 THR A C 1
ATOM 696 O O . THR A 1 88 ? 8.492 -12.019 -7.896 1.00 71.75 88 THR A O 1
ATOM 699 N N . LEU A 1 89 ? 9.445 -9.997 -8.102 1.00 80.25 89 LEU A N 1
ATOM 700 C CA . LEU A 1 89 ? 9.745 -9.903 -6.681 1.00 80.25 89 LEU A CA 1
ATOM 701 C C . LEU A 1 89 ? 8.469 -9.494 -5.955 1.00 80.25 89 LEU A C 1
ATOM 703 O O . LEU A 1 89 ? 7.955 -8.403 -6.197 1.00 80.25 89 LEU A O 1
ATOM 707 N N . GLU A 1 90 ? 7.996 -10.359 -5.067 1.00 86.75 90 GLU A N 1
ATOM 708 C CA . GLU A 1 90 ? 6.822 -10.124 -4.238 1.00 86.75 90 GLU A CA 1
ATOM 709 C C . GLU A 1 90 ? 7.061 -10.578 -2.800 1.00 86.75 90 GLU A C 1
ATOM 711 O O . GLU A 1 90 ? 7.862 -11.478 -2.534 1.00 86.75 90 GLU A O 1
ATOM 716 N N . SER A 1 91 ? 6.387 -9.934 -1.851 1.00 90.50 91 SER A N 1
ATOM 717 C CA . SER A 1 91 ? 6.395 -10.370 -0.455 1.00 90.50 91 SER A CA 1
ATOM 718 C C . SER A 1 91 ? 5.240 -9.754 0.331 1.00 90.50 91 SER A C 1
ATOM 720 O O . SER A 1 91 ? 4.516 -8.882 -0.154 1.00 90.50 91 SER A O 1
ATOM 722 N N . ALA A 1 92 ? 5.070 -10.204 1.571 1.00 94.81 92 ALA A N 1
ATOM 723 C CA . ALA A 1 92 ? 4.167 -9.590 2.529 1.00 94.81 92 ALA A CA 1
ATOM 724 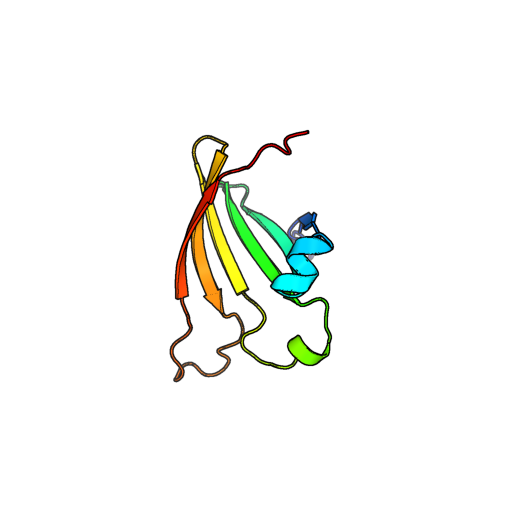C C . ALA A 1 92 ? 4.806 -8.347 3.169 1.00 94.81 92 ALA A C 1
ATOM 726 O O . ALA A 1 92 ? 6.028 -8.239 3.300 1.00 94.81 92 ALA A O 1
ATOM 727 N N . PHE A 1 93 ? 3.973 -7.416 3.621 1.00 93.50 93 PHE A N 1
ATOM 728 C CA . PHE A 1 93 ? 4.392 -6.323 4.487 1.00 93.50 93 PHE A CA 1
ATOM 729 C C . PHE A 1 93 ? 3.357 -6.061 5.580 1.00 93.50 93 PHE A C 1
ATOM 731 O O . PHE A 1 93 ? 2.159 -6.295 5.417 1.00 93.50 93 PHE A O 1
ATOM 738 N N . ALA A 1 94 ? 3.841 -5.498 6.682 1.00 94.25 94 ALA A N 1
ATOM 739 C CA . ALA A 1 94 ? 3.027 -4.866 7.702 1.00 94.25 94 ALA A CA 1
ATOM 740 C C . ALA A 1 94 ? 3.733 -3.578 8.128 1.00 94.25 94 ALA A C 1
ATOM 742 O O . ALA A 1 94 ? 4.907 -3.601 8.498 1.00 94.25 94 ALA A O 1
ATOM 743 N N . THR A 1 95 ? 3.030 -2.455 8.052 1.00 90.69 95 THR A N 1
ATOM 744 C CA . THR A 1 95 ? 3.506 -1.166 8.555 1.00 90.69 95 THR A CA 1
ATOM 745 C C . THR A 1 95 ? 2.489 -0.587 9.523 1.00 90.69 95 THR A C 1
ATOM 747 O O . THR A 1 95 ? 1.293 -0.864 9.426 1.00 90.69 95 THR A O 1
ATOM 750 N N . THR A 1 96 ? 2.966 0.211 10.469 1.00 91.31 96 THR A N 1
ATOM 751 C CA . THR A 1 96 ? 2.131 0.852 11.479 1.00 91.31 96 THR A CA 1
ATOM 752 C C . THR A 1 96 ? 2.291 2.357 11.390 1.00 91.31 96 THR A C 1
ATOM 754 O O . THR A 1 96 ? 3.385 2.864 11.119 1.00 91.31 96 THR A O 1
ATOM 757 N N . ARG A 1 97 ? 1.191 3.077 11.600 1.00 86.69 97 ARG A N 1
ATOM 758 C CA . ARG A 1 97 ? 1.205 4.531 11.684 1.00 86.69 97 ARG A CA 1
ATOM 759 C C . ARG A 1 97 ? 2.119 4.942 12.836 1.00 86.69 97 ARG A C 1
ATOM 761 O O . ARG A 1 97 ? 1.916 4.529 13.973 1.00 86.69 97 ARG A O 1
ATOM 768 N N . ARG A 1 98 ? 3.111 5.777 12.540 1.00 84.06 98 ARG A N 1
ATOM 769 C CA . ARG A 1 98 ? 3.879 6.474 13.571 1.00 84.06 98 ARG A CA 1
ATOM 770 C C . ARG A 1 98 ? 3.293 7.860 13.773 1.00 84.06 98 ARG A C 1
ATOM 772 O O . ARG A 1 98 ? 2.966 8.535 12.802 1.00 84.06 98 ARG A O 1
ATOM 779 N N . GLU A 1 99 ? 3.151 8.255 15.028 1.00 82.81 99 GLU A N 1
ATOM 780 C CA . GLU A 1 99 ? 2.903 9.648 15.385 1.00 82.81 99 GLU A CA 1
ATOM 781 C C . GLU A 1 99 ? 4.223 10.413 15.228 1.00 82.81 99 GLU A C 1
ATOM 783 O O . GLU A 1 99 ? 5.282 9.903 15.607 1.00 82.81 99 GLU A O 1
ATOM 788 N N . GLU A 1 100 ? 4.190 11.602 14.624 1.00 68.56 100 GLU A N 1
ATOM 789 C CA . GLU A 1 100 ? 5.359 12.483 14.625 1.00 68.56 100 GLU A CA 1
ATOM 790 C C . GLU A 1 100 ? 5.571 12.995 16.053 1.00 68.56 100 GLU A C 1
ATOM 792 O O . GLU A 1 100 ? 4.799 13.801 16.569 1.00 68.56 100 GLU A O 1
ATOM 797 N N . GLY A 1 101 ? 6.595 12.452 16.713 1.00 53.06 101 GLY A N 1
ATOM 798 C CA . GLY A 1 101 ? 7.066 12.905 18.014 1.00 53.06 101 GLY A CA 1
ATOM 799 C C . GLY A 1 101 ? 7.949 14.146 17.881 1.00 53.06 101 GLY A C 1
ATOM 800 O O . GLY A 1 101 ? 8.782 14.223 16.979 1.00 53.06 101 GLY A O 1
A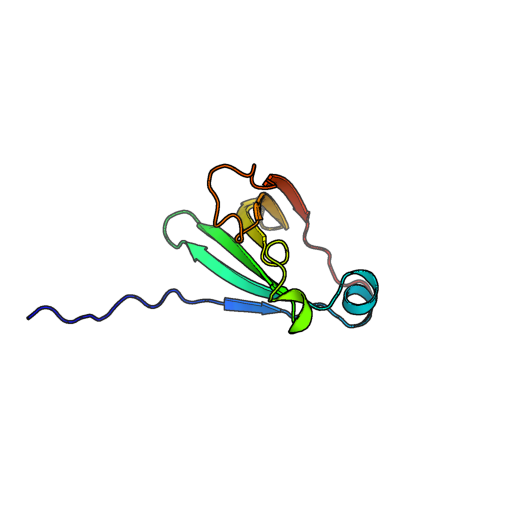TOM 801 N N . HIS A 1 102 ? 7.707 15.081 18.797 1.00 37.12 102 HIS A N 1
ATOM 802 C CA . HIS A 1 102 ? 8.350 16.380 19.013 1.00 37.12 102 HIS A CA 1
ATOM 803 C C . HIS A 1 102 ? 9.874 16.324 19.225 1.00 37.12 102 HIS A C 1
ATOM 805 O O . HIS A 1 102 ? 10.369 15.285 19.720 1.00 37.12 102 HIS A O 1
#

Radius of gyration: 16.02 Å; chains: 1; bounding box: 44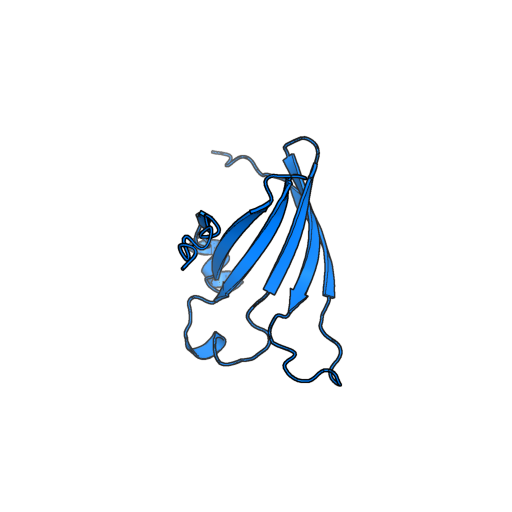×32×47 Å